Protein AF-A0A922CY51-F1 (afdb_monomer)

pLDDT: mean 85.87, std 15.62, range [42.31, 97.56]

Radius of gyration: 15.19 Å; Cα contacts (8 Å, |Δi|>4): 85; chains: 1; bounding box: 42×33×30 Å

Secondary structure (DSSP, 8-state):
-------TT-----HHHHHHHHHHH-HHHHHHHHHHHHHHTT-SSHHHHHHHHHHHHHH-S-HHHHHHHHHHHHHHHHHHHHT-S-HHHHHHHHHHHHHHHHHHTT-

Structure (mmCIF, N/CA/C/O backbone):
data_AF-A0A922CY51-F1
#
_entry.id   AF-A0A922CY51-F1
#
loop_
_atom_site.group_PDB
_atom_site.id
_atom_site.type_symbol
_atom_site.label_a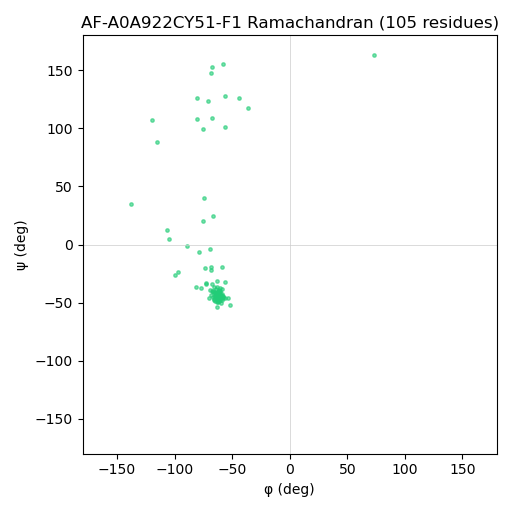tom_id
_atom_site.label_alt_id
_atom_site.label_comp_id
_atom_site.label_asym_id
_atom_site.label_entity_id
_atom_site.label_seq_id
_atom_site.pdbx_PDB_ins_code
_atom_site.Cartn_x
_atom_site.Cartn_y
_atom_site.Cartn_z
_atom_site.occupancy
_atom_site.B_iso_or_equiv
_atom_site.auth_seq_id
_atom_site.auth_comp_id
_atom_site.auth_asym_id
_atom_site.auth_atom_id
_atom_site.pdbx_PDB_model_num
ATOM 1 N N . MET A 1 1 ? -28.193 19.944 -15.646 1.00 45.53 1 MET A N 1
ATOM 2 C CA . MET A 1 1 ? -28.129 18.716 -14.828 1.00 45.53 1 MET A CA 1
ATOM 3 C C . MET A 1 1 ? -27.420 19.059 -13.538 1.00 45.53 1 MET A C 1
ATOM 5 O O . MET A 1 1 ? -26.208 19.215 -13.535 1.00 45.53 1 MET A O 1
ATOM 9 N N . THR A 1 2 ? -28.184 19.272 -12.477 1.00 43.34 2 THR A N 1
ATOM 10 C CA . THR A 1 2 ? -27.676 19.297 -11.107 1.00 43.34 2 THR A CA 1
ATOM 11 C C . THR A 1 2 ? -27.422 17.850 -10.715 1.00 43.34 2 THR A C 1
ATOM 13 O O . THR A 1 2 ? -28.366 17.115 -10.446 1.00 43.34 2 THR A O 1
ATOM 16 N N . THR A 1 3 ? -26.171 17.401 -10.788 1.00 45.97 3 THR A N 1
ATOM 17 C CA . THR A 1 3 ? -25.789 16.130 -10.172 1.00 45.97 3 THR A CA 1
ATOM 18 C C . THR A 1 3 ? -25.898 16.311 -8.670 1.00 45.97 3 THR A C 1
ATOM 20 O O . THR A 1 3 ? -25.134 17.075 -8.081 1.00 45.97 3 THR A O 1
ATOM 23 N N . GLU A 1 4 ? -26.906 15.658 -8.101 1.00 42.31 4 GLU A N 1
ATOM 24 C CA . GLU A 1 4 ? -27.092 15.463 -6.672 1.00 42.31 4 GLU A CA 1
ATOM 25 C C . GLU A 1 4 ? -25.761 15.067 -6.034 1.00 42.31 4 GLU A C 1
ATOM 27 O O . GLU A 1 4 ? -25.083 14.138 -6.478 1.00 42.31 4 GLU A O 1
ATOM 32 N N . THR A 1 5 ? -25.375 15.826 -5.016 1.00 44.75 5 THR A N 1
ATOM 33 C CA . THR A 1 5 ? -24.252 15.534 -4.137 1.00 44.75 5 THR A CA 1
ATOM 34 C C . THR A 1 5 ? -24.483 14.154 -3.530 1.00 44.75 5 THR A C 1
ATOM 36 O O . THR A 1 5 ? -25.308 13.991 -2.633 1.00 44.75 5 THR A O 1
ATOM 39 N N . ALA A 1 6 ? -23.796 13.146 -4.069 1.00 42.47 6 ALA A N 1
ATOM 40 C CA . ALA A 1 6 ? -23.747 11.819 -3.485 1.00 42.47 6 ALA A CA 1
ATOM 41 C C . ALA A 1 6 ? -23.245 11.949 -2.041 1.00 42.47 6 ALA A C 1
ATOM 43 O O . ALA A 1 6 ? -22.242 12.614 -1.785 1.00 42.47 6 ALA A O 1
ATOM 44 N N . CYS A 1 7 ? -24.011 11.357 -1.129 1.00 42.41 7 CYS A N 1
ATOM 45 C CA . CYS A 1 7 ? -23.807 11.309 0.311 1.00 42.41 7 CYS A CA 1
ATOM 46 C C . CYS A 1 7 ? -22.314 11.202 0.681 1.00 42.41 7 CYS A C 1
ATOM 48 O O . CYS A 1 7 ? -21.647 10.233 0.330 1.00 42.41 7 CYS A O 1
ATOM 50 N N . GLU A 1 8 ? -21.778 12.200 1.383 1.00 46.94 8 GLU A N 1
ATOM 51 C CA . GLU A 1 8 ? -20.350 12.304 1.720 1.00 46.94 8 GLU A CA 1
ATOM 52 C C . GLU A 1 8 ? -19.893 11.349 2.848 1.00 46.94 8 GLU A C 1
ATOM 54 O O . GLU A 1 8 ? -18.836 11.575 3.433 1.00 46.94 8 GLU A O 1
ATOM 59 N N . ASP A 1 9 ? -20.631 10.271 3.151 1.00 49.72 9 ASP A N 1
ATOM 60 C CA . ASP A 1 9 ? -20.355 9.426 4.327 1.00 49.72 9 ASP A CA 1
ATOM 61 C C . ASP A 1 9 ? -20.462 7.903 4.087 1.00 49.72 9 ASP A C 1
ATOM 63 O O . ASP A 1 9 ? -20.808 7.132 4.980 1.00 49.72 9 ASP A O 1
ATOM 67 N N . ASP A 1 10 ? -20.082 7.429 2.893 1.00 56.19 10 ASP A N 1
ATOM 68 C CA . ASP A 1 10 ? -19.927 5.991 2.581 1.00 56.19 10 ASP A CA 1
ATOM 69 C C . ASP A 1 10 ? -18.653 5.383 3.214 1.00 56.19 10 ASP A C 1
ATOM 71 O O . ASP A 1 10 ? -17.912 4.604 2.604 1.00 56.19 10 ASP A O 1
ATOM 75 N N . ASN A 1 11 ? -18.330 5.755 4.450 1.00 58.44 11 ASN A N 1
ATOM 76 C CA . ASN A 1 11 ? -17.209 5.170 5.169 1.00 58.44 11 ASN A CA 1
ATOM 77 C C . ASN A 1 11 ? -17.623 3.815 5.772 1.00 58.44 11 ASN A C 1
ATOM 79 O O . ASN A 1 11 ? -18.319 3.745 6.782 1.00 58.44 11 ASN A O 1
ATOM 83 N N . PHE A 1 12 ? -17.116 2.713 5.215 1.00 65.69 12 PHE A N 1
ATOM 84 C CA . PHE A 1 12 ? -17.194 1.381 5.833 1.00 65.69 12 PHE A CA 1
ATOM 85 C C . PHE A 1 12 ? -16.310 1.275 7.087 1.00 65.69 12 PHE A C 1
ATOM 87 O O . PHE A 1 12 ? -16.326 0.255 7.761 1.00 65.69 12 PHE A O 1
ATOM 94 N N . GLY A 1 13 ? -15.541 2.303 7.436 1.00 63.84 13 GLY A N 1
ATOM 95 C CA . GLY A 1 13 ? -14.551 2.331 8.503 1.00 63.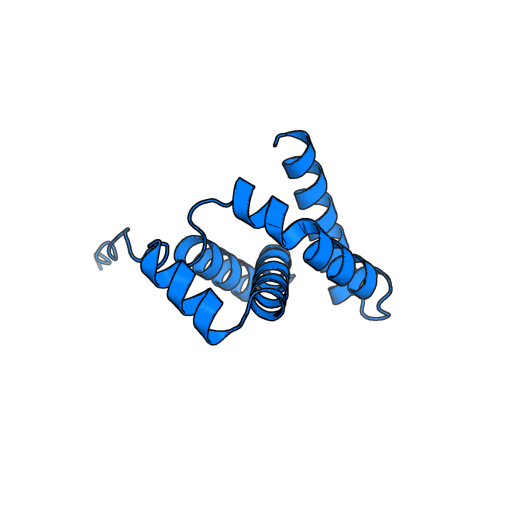84 13 GLY A CA 1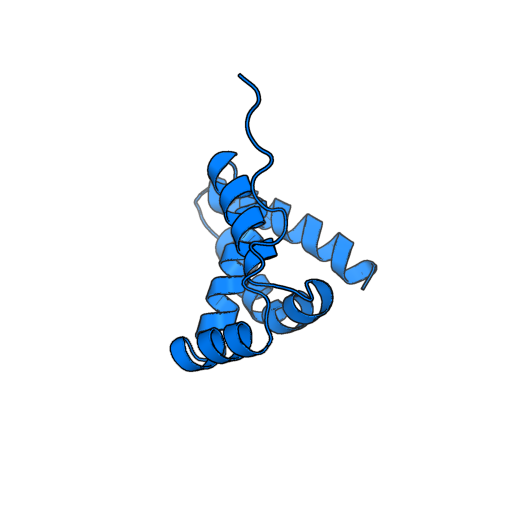
ATOM 96 C C . GLY A 1 13 ? -15.061 2.219 9.952 1.00 63.84 13 GLY A C 1
ATOM 97 O O . GLY A 1 13 ? -14.395 2.665 10.881 1.00 63.84 13 GLY A O 1
ATOM 98 N N . THR A 1 14 ? -16.222 1.630 10.214 1.00 74.25 14 THR A N 1
ATOM 99 C CA . THR A 1 14 ? -16.642 1.373 11.601 1.00 74.25 14 THR A CA 1
ATOM 100 C C . THR A 1 14 ? -15.747 0.309 12.257 1.00 74.25 14 THR A C 1
ATOM 102 O O . THR A 1 14 ? -15.202 -0.573 11.58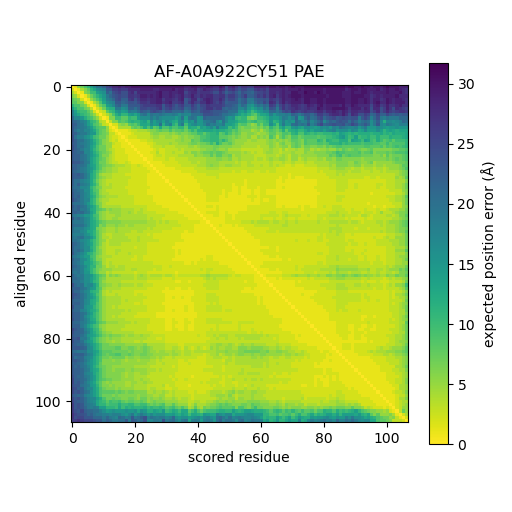6 1.00 74.25 14 THR A O 1
ATOM 105 N N . GLU A 1 15 ? -15.600 0.328 13.587 1.00 74.00 15 GLU A N 1
ATOM 106 C CA . GLU A 1 15 ? -14.874 -0.744 14.293 1.00 74.00 15 GLU A CA 1
ATOM 107 C C . GLU A 1 15 ? -15.457 -2.136 14.002 1.00 74.00 15 GLU A C 1
ATOM 109 O O . GLU A 1 15 ? -14.731 -3.132 13.953 1.00 74.00 15 GLU A O 1
ATOM 114 N N . GLN A 1 16 ? -16.771 -2.209 13.788 1.00 79.38 16 GLN A N 1
ATOM 115 C CA . GLN A 1 16 ? -17.483 -3.449 13.505 1.00 79.38 16 GLN A CA 1
ATOM 116 C C . GLN A 1 16 ? -17.106 -4.015 12.132 1.00 79.38 16 GLN A C 1
ATOM 118 O O . GLN A 1 16 ? -16.796 -5.201 12.013 1.00 79.38 16 GLN A O 1
ATOM 123 N N . SER A 1 17 ? -17.022 -3.154 11.124 1.00 78.44 17 SER A N 1
ATOM 124 C CA . SER A 1 17 ? -16.508 -3.485 9.798 1.00 78.44 17 SER A CA 1
ATOM 125 C C . SER A 1 17 ? -15.041 -3.919 9.814 1.00 78.44 17 SER A C 1
ATOM 127 O O . SER A 1 17 ? -14.677 -4.915 9.183 1.00 78.44 17 SER A O 1
ATOM 129 N N . HIS A 1 18 ? -14.195 -3.229 10.586 1.00 77.06 18 HIS A N 1
ATOM 130 C CA . HIS A 1 18 ? -12.800 -3.630 10.792 1.00 77.06 18 HIS A CA 1
ATOM 131 C C . HIS A 1 18 ? -12.700 -5.046 11.384 1.00 77.06 18 HIS A C 1
ATOM 133 O O . HIS A 1 18 ? -11.924 -5.868 10.887 1.00 77.06 18 HIS A O 1
ATOM 139 N N . LYS A 1 19 ? -13.508 -5.360 12.407 1.00 80.75 19 LYS A N 1
ATOM 140 C CA . LYS A 1 19 ? -13.579 -6.709 12.995 1.00 80.75 19 LYS A CA 1
ATOM 141 C C . LYS A 1 19 ? -14.082 -7.743 11.988 1.00 80.75 19 LYS A C 1
ATOM 143 O O . LYS A 1 19 ? -13.505 -8.822 11.910 1.00 80.75 19 LYS A O 1
ATOM 148 N N . ALA A 1 20 ? -15.093 -7.417 11.183 1.00 86.00 20 ALA A N 1
ATOM 149 C CA . ALA A 1 20 ? -15.620 -8.319 10.159 1.00 86.00 20 ALA A CA 1
ATOM 150 C C . ALA A 1 20 ? -14.555 -8.697 9.114 1.00 86.00 20 ALA A C 1
ATOM 152 O O . ALA A 1 20 ? -14.393 -9.877 8.802 1.00 86.00 20 ALA A O 1
ATOM 153 N N . ILE A 1 21 ? -13.774 -7.723 8.633 1.00 84.75 21 ILE A N 1
ATOM 154 C CA . ILE A 1 21 ? -12.671 -7.966 7.688 1.00 84.75 21 ILE A CA 1
ATOM 155 C C . ILE A 1 21 ? -11.601 -8.867 8.313 1.00 84.75 21 ILE A C 1
ATOM 157 O O . ILE A 1 21 ? -11.145 -9.813 7.670 1.00 84.75 21 ILE A O 1
ATOM 161 N N . ILE A 1 22 ? -11.196 -8.590 9.557 1.00 85.25 22 ILE A N 1
ATOM 162 C CA . ILE A 1 22 ? -10.185 -9.399 10.255 1.00 85.25 22 ILE A CA 1
ATOM 163 C C . ILE A 1 22 ? -10.697 -10.824 10.481 1.00 85.25 22 ILE A C 1
ATOM 165 O O . ILE A 1 22 ? -9.957 -11.768 10.222 1.00 85.25 22 ILE A O 1
ATOM 169 N N . ASN A 1 23 ? -11.954 -10.994 10.891 1.00 89.50 23 ASN A N 1
ATOM 170 C CA . ASN A 1 23 ? -12.555 -12.311 11.102 1.00 89.50 23 ASN A CA 1
ATOM 171 C C . ASN A 1 23 ? -12.651 -13.117 9.798 1.00 89.50 23 ASN A C 1
ATOM 173 O O . ASN A 1 23 ? -12.413 -14.320 9.806 1.00 89.50 23 ASN A O 1
ATOM 177 N N . ALA A 1 24 ? -12.968 -12.463 8.677 1.00 92.25 24 ALA A N 1
ATOM 178 C CA . ALA A 1 24 ? -13.114 -13.130 7.385 1.00 92.25 24 ALA A CA 1
ATOM 179 C C . ALA A 1 24 ? -11.771 -13.473 6.715 1.00 92.25 24 ALA A C 1
ATOM 181 O O . ALA A 1 24 ? -11.655 -14.500 6.048 1.00 92.25 24 ALA A O 1
ATOM 182 N N . LEU A 1 25 ? -10.762 -12.603 6.834 1.00 92.75 25 LEU A N 1
ATOM 183 C CA . LEU A 1 25 ? -9.481 -12.761 6.131 1.00 92.75 25 LEU A CA 1
ATOM 184 C C . LEU A 1 25 ? -8.375 -13.359 7.006 1.00 92.75 25 LEU A C 1
ATOM 186 O O . LEU A 1 25 ? -7.433 -13.949 6.477 1.00 92.75 25 LEU A O 1
ATOM 190 N N . GLY A 1 26 ? -8.455 -13.178 8.320 1.00 94.06 26 GLY A N 1
ATOM 191 C CA . GLY A 1 26 ? -7.327 -13.353 9.224 1.00 94.06 26 GLY A CA 1
ATOM 192 C C . GLY A 1 26 ? -6.294 -12.215 9.113 1.00 94.06 26 GLY A C 1
ATOM 193 O O . GLY A 1 26 ? -6.272 -11.458 8.133 1.00 94.06 26 GLY A O 1
ATOM 194 N N . PRO A 1 27 ? -5.407 -12.079 10.115 1.00 91.19 27 PRO A N 1
ATOM 195 C CA . PRO A 1 27 ? -4.488 -10.943 10.228 1.00 91.19 27 PRO A CA 1
ATOM 196 C C . PRO A 1 27 ? -3.470 -10.876 9.079 1.00 91.19 27 PRO A C 1
ATOM 198 O O . PRO A 1 27 ? -3.285 -9.821 8.474 1.00 91.19 27 PRO A O 1
ATOM 201 N N . GLU A 1 28 ? -2.868 -12.011 8.718 1.00 94.25 28 GLU A N 1
ATOM 202 C CA . GLU A 1 28 ? -1.835 -12.094 7.677 1.00 94.25 28 GLU A CA 1
ATOM 203 C C . GLU A 1 28 ? -2.376 -11.653 6.307 1.00 94.25 28 GLU A C 1
ATOM 205 O O . GLU A 1 28 ? -1.802 -10.808 5.612 1.00 94.25 28 GLU A O 1
ATOM 210 N N . ARG A 1 29 ? -3.541 -12.190 5.921 1.00 95.81 29 ARG A N 1
ATOM 211 C CA . ARG A 1 29 ? -4.174 -11.875 4.637 1.00 95.81 29 ARG A CA 1
ATOM 212 C C . ARG A 1 29 ? -4.689 -10.441 4.613 1.00 95.81 29 ARG A C 1
ATOM 214 O O . ARG A 1 29 ? -4.511 -9.775 3.595 1.00 95.81 29 ARG A O 1
ATOM 221 N N . ARG A 1 30 ? -5.262 -9.944 5.717 1.00 94.94 30 ARG A N 1
ATOM 222 C CA . ARG A 1 30 ? -5.664 -8.533 5.858 1.00 94.94 30 ARG A CA 1
ATOM 223 C C . ARG A 1 30 ? -4.477 -7.603 5.615 1.00 94.94 30 ARG A C 1
ATOM 225 O O . ARG A 1 30 ? -4.604 -6.665 4.831 1.00 94.94 30 ARG A O 1
ATOM 232 N N . ASN A 1 31 ? -3.317 -7.890 6.205 1.00 96.31 31 ASN A N 1
ATOM 233 C CA . ASN A 1 31 ? -2.117 -7.074 6.016 1.00 96.31 31 ASN A CA 1
ATOM 234 C C . ASN A 1 31 ? -1.624 -7.104 4.563 1.00 96.31 31 ASN A C 1
ATOM 236 O O . ASN A 1 31 ? -1.314 -6.052 4.005 1.00 96.31 31 ASN A O 1
ATOM 240 N N . ARG A 1 32 ? -1.625 -8.274 3.910 1.00 96.81 32 ARG A N 1
ATOM 241 C CA . ARG A 1 32 ? -1.256 -8.393 2.485 1.00 96.81 32 ARG A CA 1
ATOM 242 C C . ARG A 1 32 ? -2.210 -7.632 1.563 1.00 96.81 32 ARG A C 1
ATOM 244 O O . ARG A 1 32 ? -1.748 -6.953 0.648 1.00 96.81 32 ARG A O 1
ATOM 251 N N . VAL A 1 33 ? -3.519 -7.726 1.805 1.00 96.19 33 VAL A N 1
ATOM 252 C CA . VAL A 1 33 ? -4.543 -7.023 1.014 1.00 96.19 33 VAL A CA 1
ATOM 253 C C . VAL A 1 33 ? -4.410 -5.513 1.179 1.00 96.19 33 VAL A C 1
ATOM 255 O O . VAL A 1 33 ? -4.349 -4.801 0.180 1.00 96.19 33 VAL A O 1
A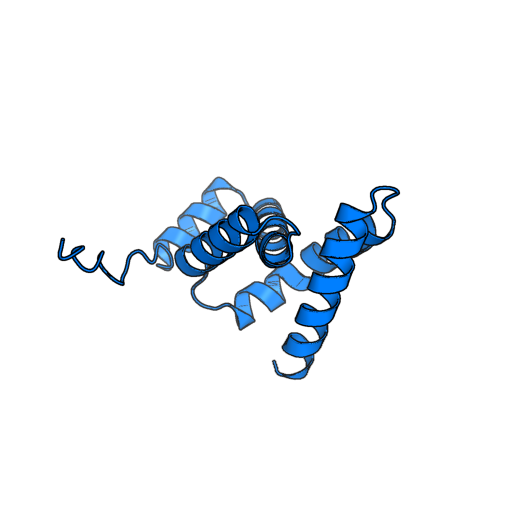TOM 258 N N . LEU A 1 34 ? -4.303 -5.018 2.415 1.00 95.75 34 LEU A N 1
ATOM 259 C CA . LEU A 1 34 ? -4.150 -3.583 2.662 1.00 95.75 34 LEU A CA 1
ATOM 260 C C . LEU A 1 34 ? -2.821 -3.040 2.131 1.00 95.75 34 LEU A C 1
ATOM 262 O O . LEU A 1 34 ? -2.793 -1.938 1.591 1.00 95.75 34 LEU A O 1
ATOM 266 N N . ALA A 1 35 ? -1.732 -3.805 2.219 1.00 96.88 35 ALA A N 1
ATOM 267 C CA . ALA A 1 35 ? -0.455 -3.404 1.638 1.00 96.88 35 ALA A CA 1
ATOM 268 C C . ALA A 1 35 ? -0.546 -3.283 0.108 1.00 96.88 35 ALA A C 1
ATOM 270 O O . ALA A 1 35 ? -0.130 -2.269 -0.453 1.00 96.88 35 ALA A O 1
ATOM 271 N N . GLY A 1 36 ? -1.158 -4.264 -0.564 1.00 96.38 36 GLY A N 1
ATOM 272 C CA . GLY A 1 36 ? -1.410 -4.200 -2.006 1.00 96.38 36 GLY A CA 1
ATOM 273 C C . GLY A 1 36 ? -2.323 -3.034 -2.397 1.00 96.38 36 GLY A C 1
ATOM 274 O O . GLY A 1 36 ? -2.028 -2.308 -3.345 1.00 96.38 36 GLY A O 1
ATOM 275 N N . LEU A 1 37 ? -3.385 -2.793 -1.623 1.00 96.69 37 LEU A N 1
ATOM 276 C CA . LEU A 1 37 ? -4.278 -1.651 -1.818 1.00 96.69 37 LEU A CA 1
ATOM 277 C C . LEU A 1 37 ? -3.530 -0.318 -1.684 1.00 96.69 37 LEU A C 1
ATOM 279 O O . LEU A 1 37 ? -3.741 0.596 -2.479 1.00 96.69 37 LEU A O 1
ATOM 283 N N . TYR A 1 38 ? -2.625 -0.214 -0.708 1.00 96.19 38 TYR A N 1
ATOM 284 C CA . TYR A 1 38 ? -1.802 0.975 -0.533 1.00 96.19 38 TYR A CA 1
ATOM 285 C C . TYR A 1 38 ? -0.866 1.202 -1.727 1.00 96.19 38 TYR A C 1
ATOM 287 O O . TYR A 1 38 ? -0.791 2.323 -2.226 1.00 96.19 38 TYR A O 1
ATOM 295 N N . MET A 1 39 ? -0.215 0.149 -2.234 1.00 95.81 39 MET A N 1
ATOM 296 C CA . MET A 1 39 ? 0.619 0.218 -3.444 1.00 95.81 39 MET A CA 1
ATOM 297 C C . MET A 1 39 ? -0.180 0.640 -4.685 1.00 95.81 39 MET A C 1
ATOM 299 O O . MET A 1 39 ? 0.310 1.431 -5.489 1.00 95.81 39 MET A O 1
ATOM 303 N N . GLY A 1 40 ? -1.430 0.182 -4.819 1.00 95.88 40 GLY A N 1
ATOM 304 C CA . GLY A 1 40 ? -2.316 0.549 -5.932 1.00 95.88 40 GLY A CA 1
ATOM 305 C C . GLY A 1 40 ? -2.580 2.056 -6.050 1.00 95.88 40 GLY A C 1
ATOM 306 O O . GLY A 1 40 ? -2.912 2.553 -7.124 1.00 95.88 40 GLY A O 1
ATOM 307 N N . ARG A 1 41 ? -2.355 2.831 -4.982 1.00 94.25 41 ARG A N 1
ATOM 308 C CA . ARG A 1 41 ? -2.448 4.302 -5.012 1.00 94.25 41 ARG A CA 1
ATOM 309 C C . ARG A 1 41 ? -1.346 4.959 -5.848 1.00 94.25 41 ARG A C 1
ATOM 311 O O . ARG A 1 41 ? -1.503 6.109 -6.253 1.00 94.25 41 ARG A O 1
ATOM 318 N N . SER A 1 42 ? -0.258 4.240 -6.108 1.00 92.25 42 SER A N 1
ATOM 319 C CA . SER A 1 42 ? 0.874 4.677 -6.930 1.00 92.25 42 SER A CA 1
ATOM 320 C C . SER A 1 42 ? 0.910 3.985 -8.300 1.00 92.25 42 SER A C 1
ATOM 322 O O . SER A 1 42 ? 1.925 4.082 -8.991 1.00 92.25 42 SER A O 1
ATOM 324 N N . ASP A 1 43 ? -0.172 3.301 -8.693 1.00 93.00 43 ASP A N 1
ATOM 325 C CA . ASP A 1 43 ? -0.303 2.632 -9.992 1.00 93.00 43 ASP A CA 1
ATOM 326 C C . ASP A 1 43 ? -0.137 3.606 -11.174 1.00 93.00 43 ASP A C 1
ATOM 328 O O . ASP A 1 43 ? -0.378 4.810 -11.047 1.00 93.00 43 ASP A O 1
ATOM 332 N N . VAL A 1 44 ? 0.264 3.104 -12.342 1.00 88.88 44 VAL A N 1
ATOM 333 C CA . VAL A 1 44 ? 0.426 3.900 -13.570 1.00 88.88 44 VAL A CA 1
ATOM 334 C C . VAL A 1 44 ? -0.917 4.299 -14.184 1.00 88.88 44 VAL A C 1
ATOM 336 O O . VAL A 1 44 ? -1.060 5.418 -14.690 1.00 88.88 44 VAL A O 1
ATOM 339 N N . ALA A 1 45 ? -1.932 3.446 -14.063 1.00 92.12 45 ALA A N 1
ATOM 340 C CA . ALA A 1 45 ? -3.278 3.691 -14.550 1.00 92.12 45 ALA A CA 1
ATOM 341 C C . ALA A 1 45 ? -4.063 4.573 -13.568 1.00 92.12 45 ALA A C 1
ATOM 343 O O . ALA A 1 45 ? -4.211 4.266 -12.384 1.00 92.12 45 ALA A O 1
ATOM 344 N N . LEU A 1 46 ? -4.617 5.682 -14.071 1.00 93.31 46 LEU A N 1
ATOM 345 C CA . LEU A 1 46 ? -5.369 6.638 -13.248 1.00 93.31 46 LEU A CA 1
ATOM 346 C C . LEU A 1 46 ? -6.574 5.997 -12.554 1.00 93.31 46 LEU A C 1
ATOM 348 O O . LEU A 1 46 ? -6.787 6.240 -11.367 1.00 93.31 46 LEU A O 1
ATOM 352 N N . MET A 1 47 ? -7.317 5.152 -13.271 1.00 96.44 47 MET A N 1
ATOM 353 C CA . MET A 1 47 ? -8.507 4.500 -12.723 1.00 96.44 47 MET A CA 1
ATOM 354 C C . MET A 1 47 ? -8.167 3.577 -11.547 1.00 96.44 47 MET A C 1
ATOM 356 O O . MET A 1 47 ? -8.897 3.555 -10.559 1.00 96.44 47 MET A O 1
ATOM 360 N N . VAL A 1 48 ? -7.022 2.884 -11.599 1.00 96.12 48 VAL A N 1
ATOM 361 C CA . VAL A 1 48 ? -6.555 2.024 -10.500 1.00 96.12 48 VAL A CA 1
ATOM 362 C C . VAL A 1 48 ? -6.204 2.866 -9.277 1.00 96.12 48 VAL A C 1
ATOM 364 O O . VAL A 1 48 ? -6.659 2.554 -8.176 1.00 96.12 48 VAL A O 1
ATOM 367 N N . ARG A 1 49 ? -5.483 3.982 -9.461 1.00 95.38 49 ARG A N 1
ATOM 368 C CA . ARG A 1 49 ? -5.157 4.899 -8.354 1.00 95.38 49 ARG A CA 1
ATOM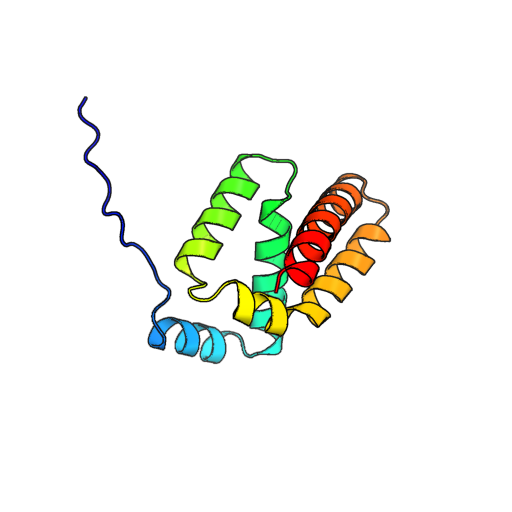 369 C C . ARG A 1 49 ? -6.407 5.426 -7.658 1.00 95.38 49 ARG A C 1
ATOM 371 O O . ARG A 1 49 ? -6.456 5.457 -6.429 1.00 95.38 49 ARG A O 1
ATOM 378 N N . GLN A 1 50 ? -7.399 5.854 -8.436 1.00 95.69 50 GLN A N 1
ATOM 379 C CA . GLN A 1 50 ? -8.648 6.409 -7.914 1.00 95.69 50 GLN A CA 1
ATOM 380 C C . GLN A 1 50 ? -9.450 5.356 -7.149 1.00 95.69 50 GLN A C 1
ATOM 382 O O . GLN A 1 50 ? -9.838 5.611 -6.009 1.00 95.69 50 GLN A O 1
ATOM 387 N N . ALA A 1 51 ? -9.624 4.163 -7.725 1.00 96.69 51 ALA A N 1
ATOM 388 C CA . ALA A 1 51 ? -10.322 3.062 -7.070 1.00 96.69 51 ALA A CA 1
ATOM 389 C C . ALA A 1 51 ? -9.614 2.634 -5.775 1.00 96.69 51 ALA A C 1
ATOM 391 O O . ALA A 1 51 ? -10.250 2.528 -4.728 1.00 96.69 51 ALA A O 1
ATOM 392 N N . ALA A 1 52 ? -8.287 2.469 -5.809 1.00 96.69 52 ALA A N 1
ATOM 393 C CA . ALA A 1 52 ? -7.503 2.092 -4.636 1.00 96.69 52 ALA A CA 1
ATOM 394 C C . ALA A 1 52 ? -7.586 3.143 -3.519 1.00 96.69 52 ALA A C 1
ATOM 396 O O . ALA A 1 52 ? -7.744 2.801 -2.347 1.00 96.69 52 ALA A O 1
ATOM 397 N N . LEU A 1 53 ? -7.509 4.430 -3.872 1.00 95.00 53 LEU A N 1
ATOM 398 C CA . LEU A 1 53 ? -7.632 5.528 -2.916 1.00 95.00 53 LEU A CA 1
ATOM 399 C C . LEU A 1 53 ? -9.040 5.604 -2.317 1.00 95.00 53 LEU A C 1
ATOM 401 O O . LEU A 1 53 ? -9.164 5.833 -1.115 1.00 95.00 53 LEU A O 1
ATOM 405 N N . HIS A 1 54 ? -10.077 5.400 -3.129 1.00 92.69 54 HIS A N 1
ATOM 406 C CA . HIS A 1 54 ? -11.457 5.369 -2.658 1.00 92.69 54 HIS A CA 1
ATOM 407 C C . HIS A 1 54 ? -11.678 4.207 -1.682 1.00 92.69 54 HIS A C 1
ATOM 409 O O . HIS A 1 54 ? -12.035 4.451 -0.533 1.00 92.69 54 HIS A O 1
ATOM 415 N N . VAL A 1 55 ? -11.341 2.971 -2.068 1.00 93.12 55 VAL A N 1
ATOM 416 C CA . VAL A 1 55 ? -11.473 1.799 -1.183 1.00 93.12 55 VAL A CA 1
ATOM 417 C C . VAL A 1 55 ? -10.645 1.970 0.092 1.00 93.12 55 VAL A C 1
ATOM 419 O O . VAL A 1 55 ? -11.107 1.619 1.173 1.00 93.12 55 VAL A O 1
ATOM 422 N N . TRP A 1 56 ? -9.447 2.561 0.008 1.00 93.81 56 TRP A N 1
ATOM 423 C CA . TRP A 1 56 ? -8.650 2.866 1.198 1.00 93.81 56 TRP A CA 1
ATOM 424 C C . TRP A 1 56 ? -9.394 3.795 2.161 1.00 93.81 56 TRP A C 1
ATOM 426 O O . TRP A 1 56 ? -9.438 3.506 3.351 1.00 93.81 56 TRP A O 1
ATOM 436 N N . LYS A 1 57 ? -9.983 4.890 1.662 1.00 90.12 57 LYS A N 1
ATOM 437 C CA . LYS A 1 57 ? -10.762 5.827 2.490 1.00 90.12 57 LYS A CA 1
ATOM 438 C C . LYS A 1 57 ? -11.979 5.161 3.125 1.00 90.12 57 LYS A C 1
ATOM 440 O O . LYS A 1 57 ? -12.252 5.428 4.282 1.00 90.12 57 LYS A O 1
ATOM 445 N N . VAL A 1 58 ? -12.656 4.295 2.375 1.00 88.62 58 VAL A N 1
ATOM 446 C CA . VAL A 1 58 ? -13.844 3.563 2.830 1.00 88.62 58 VAL A CA 1
ATOM 447 C C . VAL A 1 58 ? -13.490 2.546 3.918 1.00 88.62 58 VAL A C 1
ATOM 449 O O . VAL A 1 58 ? -14.245 2.375 4.865 1.00 88.62 58 VAL A O 1
ATOM 452 N N . VAL A 1 59 ? -12.356 1.850 3.801 1.00 87.94 59 VAL A N 1
ATOM 453 C CA . VAL A 1 59 ? -12.013 0.714 4.677 1.00 87.94 59 VAL A CA 1
ATOM 454 C C . VAL A 1 59 ? -11.100 1.101 5.846 1.00 87.94 59 VAL A C 1
ATOM 456 O O . VAL A 1 59 ? -11.064 0.384 6.842 1.00 87.94 59 VAL A O 1
ATOM 459 N N . VAL A 1 60 ? -10.335 2.193 5.750 1.00 89.94 60 VAL A N 1
ATOM 460 C CA . VAL A 1 60 ? -9.290 2.550 6.724 1.00 89.94 60 VAL A CA 1
ATOM 461 C C . VAL A 1 60 ? -9.566 3.904 7.375 1.00 89.94 60 VAL A C 1
ATOM 463 O O . VAL A 1 60 ? -9.298 4.952 6.791 1.00 89.94 60 VAL A O 1
ATOM 466 N N . THR A 1 61 ? -9.966 3.893 8.648 1.00 87.44 61 THR A N 1
ATOM 467 C CA . THR A 1 61 ? -10.221 5.126 9.425 1.00 87.44 61 THR A CA 1
ATOM 468 C C . THR A 1 61 ? -8.990 5.784 10.007 1.00 87.44 61 THR A C 1
ATOM 470 O O . THR A 1 61 ? -8.898 7.007 10.056 1.00 87.44 61 THR A O 1
ATOM 473 N N . ASN A 1 62 ? -8.014 4.991 10.446 1.00 89.06 62 ASN A N 1
ATOM 474 C CA . ASN A 1 62 ? -6.761 5.504 10.986 1.00 89.06 62 ASN A CA 1
ATOM 475 C C . ASN A 1 62 ? -5.603 5.082 10.084 1.00 89.06 62 ASN A C 1
ATOM 477 O O . ASN A 1 62 ? -4.990 4.026 10.268 1.00 89.06 62 ASN A O 1
ATOM 481 N N . THR A 1 63 ? -5.326 5.922 9.084 1.00 90.81 63 THR A N 1
ATOM 482 C CA . THR A 1 63 ? -4.262 5.679 8.101 1.00 90.81 63 THR A CA 1
ATOM 483 C C . THR A 1 63 ? -2.879 5.551 8.759 1.00 90.81 63 THR A C 1
ATOM 485 O O . THR A 1 63 ? -2.224 4.546 8.491 1.00 90.81 63 THR A O 1
ATOM 488 N N . PRO A 1 64 ? -2.426 6.473 9.637 1.00 91.25 64 PRO A N 1
ATOM 489 C CA . PRO A 1 64 ? -1.153 6.336 10.351 1.00 91.25 64 PRO A CA 1
ATOM 490 C C . PRO A 1 64 ? -0.981 5.000 11.074 1.00 91.25 64 PRO A C 1
ATOM 492 O O . PRO A 1 64 ? 0.008 4.301 10.859 1.00 91.25 64 PRO A O 1
ATOM 495 N N . LYS A 1 65 ? -1.961 4.622 11.902 1.00 91.19 65 LYS A N 1
ATOM 496 C CA . LYS A 1 65 ? -1.912 3.388 12.690 1.00 91.19 65 LYS A CA 1
ATOM 497 C C . LYS A 1 65 ? -1.882 2.158 11.785 1.00 91.19 65 LYS A C 1
ATOM 499 O O . LYS A 1 65 ? -0.993 1.324 11.917 1.00 91.19 65 LYS A O 1
ATOM 504 N N . THR A 1 66 ? -2.798 2.098 10.820 1.00 92.44 66 THR A N 1
ATOM 505 C CA . THR A 1 66 ? -2.903 0.972 9.882 1.00 92.44 66 THR A CA 1
ATOM 506 C C . THR A 1 66 ? -1.635 0.819 9.047 1.00 92.44 66 THR A C 1
ATOM 508 O O . THR A 1 66 ? -1.178 -0.298 8.827 1.00 92.44 66 THR A O 1
ATOM 511 N N . LEU A 1 67 ? -1.021 1.927 8.618 1.00 93.75 67 LEU A N 1
ATOM 512 C CA . LEU A 1 67 ? 0.244 1.886 7.889 1.00 93.75 67 LEU A CA 1
ATOM 513 C C . LEU A 1 67 ? 1.390 1.321 8.721 1.00 93.75 67 LEU A C 1
ATOM 515 O O . LEU A 1 67 ? 2.155 0.520 8.192 1.00 93.75 67 LEU A O 1
ATOM 519 N N . ARG A 1 68 ? 1.503 1.697 10.002 1.00 92.69 68 ARG A N 1
ATOM 520 C CA . ARG A 1 68 ? 2.519 1.122 10.899 1.00 92.69 68 ARG A CA 1
ATOM 521 C C . ARG A 1 68 ? 2.310 -0.383 11.090 1.00 92.69 68 ARG A C 1
ATOM 523 O O . ARG A 1 68 ? 3.282 -1.128 11.051 1.00 92.69 68 ARG A O 1
ATOM 530 N N . GLU A 1 69 ? 1.061 -0.828 11.238 1.00 93.62 69 GLU A N 1
ATOM 531 C CA . GLU A 1 69 ? 0.716 -2.251 11.395 1.00 93.62 69 GLU A CA 1
ATOM 532 C C . GLU A 1 69 ? 1.120 -3.097 10.180 1.00 93.62 69 GLU A C 1
ATOM 534 O O . GLU A 1 69 ? 1.676 -4.181 10.338 1.00 93.62 69 GLU A O 1
ATOM 539 N N . ILE A 1 70 ? 0.851 -2.614 8.963 1.00 95.88 70 ILE A N 1
ATOM 540 C CA . ILE A 1 70 ? 1.123 -3.374 7.731 1.00 95.88 70 ILE A CA 1
ATOM 541 C C . ILE A 1 70 ? 2.531 -3.134 7.172 1.00 95.88 70 ILE A C 1
ATOM 543 O O . ILE A 1 70 ? 2.883 -3.720 6.147 1.00 95.88 70 ILE A O 1
ATOM 547 N N . LEU A 1 71 ? 3.329 -2.269 7.809 1.00 95.19 71 LEU A N 1
ATOM 548 C CA . LEU A 1 71 ? 4.616 -1.799 7.295 1.00 95.19 71 LEU A CA 1
ATOM 549 C C . LEU A 1 71 ? 5.575 -2.940 6.914 1.00 95.19 71 LEU A C 1
ATOM 551 O O . LEU A 1 71 ? 6.112 -2.882 5.805 1.00 95.19 71 LEU A O 1
ATOM 555 N N . PRO A 1 72 ? 5.770 -3.993 7.740 1.00 95.94 72 PRO A N 1
ATOM 556 C CA . PRO A 1 72 ? 6.673 -5.090 7.388 1.00 95.94 72 PRO A CA 1
ATOM 557 C C . PRO A 1 72 ? 6.207 -5.843 6.135 1.00 95.94 72 PRO A C 1
ATOM 559 O O . PRO A 1 72 ? 6.999 -6.120 5.235 1.00 95.94 72 PRO A O 1
ATOM 562 N N . THR A 1 73 ? 4.901 -6.111 6.037 1.00 97.56 73 THR A N 1
ATOM 563 C CA . THR A 1 73 ? 4.294 -6.773 4.876 1.00 97.56 73 THR A CA 1
ATOM 564 C C . THR A 1 73 ? 4.417 -5.909 3.621 1.00 97.56 73 THR A C 1
ATOM 566 O O . THR A 1 73 ? 4.787 -6.412 2.560 1.00 97.56 73 THR A O 1
ATOM 569 N N . LEU A 1 74 ? 4.153 -4.604 3.737 1.00 96.31 74 LEU A N 1
ATOM 570 C CA . LEU A 1 74 ? 4.289 -3.644 2.642 1.00 96.31 74 LEU A CA 1
ATOM 571 C C . LEU A 1 74 ? 5.731 -3.584 2.132 1.00 96.31 74 LEU A C 1
ATOM 573 O O . LEU A 1 74 ? 5.949 -3.701 0.929 1.00 96.31 74 LEU A O 1
ATOM 577 N N . PHE A 1 75 ? 6.716 -3.481 3.025 1.00 95.75 75 PHE A N 1
ATOM 578 C CA . PHE A 1 75 ? 8.127 -3.502 2.639 1.00 95.75 75 PHE A CA 1
ATOM 579 C C . PHE A 1 75 ? 8.518 -4.796 1.921 1.00 95.75 75 PHE A C 1
ATOM 581 O O . PHE A 1 75 ? 9.170 -4.728 0.879 1.00 95.75 75 PHE A O 1
ATOM 588 N N . GLY A 1 76 ? 8.078 -5.960 2.410 1.00 97.00 76 GLY A N 1
ATOM 589 C CA . GLY A 1 76 ? 8.336 -7.240 1.741 1.00 97.00 76 GLY A CA 1
ATOM 590 C C . GLY A 1 76 ? 7.801 -7.282 0.303 1.00 97.00 76 GLY A C 1
ATOM 591 O O . GLY A 1 76 ? 8.518 -7.679 -0.619 1.00 97.00 76 GLY A O 1
ATOM 592 N N . LEU A 1 77 ? 6.571 -6.802 0.084 1.00 96.19 77 LEU A N 1
ATOM 593 C CA . LEU A 1 77 ? 5.976 -6.712 -1.257 1.00 96.19 77 LEU A CA 1
ATOM 594 C C . LEU A 1 77 ? 6.720 -5.722 -2.162 1.00 96.19 77 LEU A C 1
ATOM 596 O O . LEU A 1 77 ? 6.938 -6.012 -3.342 1.00 96.19 77 LEU A O 1
ATOM 600 N N . LEU A 1 78 ? 7.123 -4.572 -1.616 1.00 96.12 78 LEU A N 1
ATOM 601 C CA . LEU A 1 78 ? 7.878 -3.558 -2.348 1.00 96.12 78 LEU A CA 1
ATOM 602 C C . LEU A 1 78 ? 9.229 -4.098 -2.810 1.00 96.12 78 LEU A C 1
ATOM 604 O O . LEU A 1 78 ? 9.555 -3.946 -3.984 1.00 96.12 78 LEU A O 1
ATOM 608 N N . LEU A 1 79 ? 9.981 -4.775 -1.937 1.00 96.25 79 LEU A N 1
ATOM 609 C CA . LEU A 1 79 ? 11.263 -5.387 -2.298 1.00 96.25 79 LEU A CA 1
ATOM 610 C C . LEU A 1 79 ? 11.099 -6.426 -3.414 1.00 96.25 79 LEU A C 1
ATOM 612 O O . LEU A 1 79 ? 11.844 -6.393 -4.393 1.00 96.25 79 LEU A O 1
ATOM 616 N N . GLY A 1 80 ? 10.075 -7.282 -3.328 1.00 96.00 80 GLY A N 1
ATOM 617 C CA . GLY A 1 80 ? 9.762 -8.237 -4.395 1.00 96.00 80 GLY A CA 1
ATOM 618 C C . GLY A 1 80 ? 9.418 -7.558 -5.728 1.00 96.00 80 GLY A C 1
ATOM 619 O O . GLY A 1 80 ? 9.863 -8.000 -6.787 1.00 96.00 80 GLY A O 1
ATOM 620 N N . CYS A 1 81 ? 8.669 -6.452 -5.699 1.00 94.75 81 CYS A N 1
ATOM 621 C CA . CYS A 1 81 ? 8.333 -5.692 -6.906 1.00 94.75 81 CYS A CA 1
ATOM 622 C C . CYS A 1 81 ? 9.526 -4.913 -7.475 1.00 94.75 81 CYS A C 1
ATOM 624 O O . CYS A 1 81 ? 9.644 -4.803 -8.693 1.00 94.75 81 CYS A O 1
ATOM 626 N N . LEU A 1 82 ? 10.425 -4.408 -6.629 1.00 95.50 82 LEU A N 1
ATOM 627 C CA . LEU A 1 82 ? 11.664 -3.746 -7.048 1.00 95.50 82 LEU A CA 1
ATOM 628 C C . LEU A 1 82 ? 12.645 -4.728 -7.702 1.00 95.50 82 LEU A C 1
ATOM 630 O O . LEU A 1 82 ? 13.324 -4.358 -8.657 1.00 95.50 82 LEU A O 1
ATOM 634 N N . ALA A 1 83 ? 12.672 -5.979 -7.241 1.00 96.56 83 ALA A N 1
ATOM 635 C CA . ALA A 1 83 ? 13.471 -7.052 -7.833 1.00 96.56 83 ALA A CA 1
ATOM 636 C C . ALA A 1 83 ? 12.843 -7.673 -9.101 1.00 96.56 83 ALA A C 1
ATOM 638 O O . ALA A 1 83 ? 13.461 -8.505 -9.761 1.00 96.56 83 ALA A O 1
ATOM 639 N N . SER A 1 84 ? 11.613 -7.292 -9.458 1.00 95.81 84 SER A N 1
AT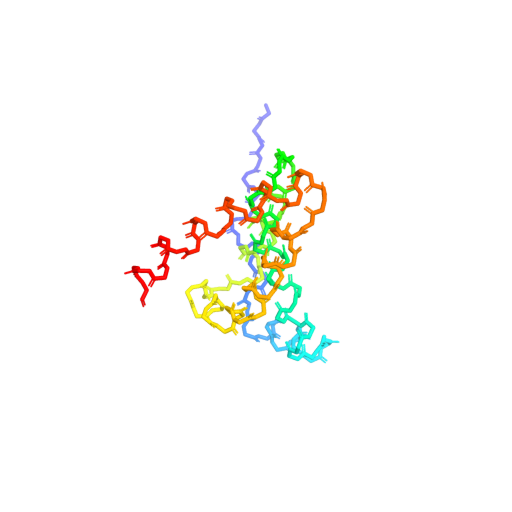OM 640 C CA . SER A 1 84 ? 10.893 -7.829 -10.619 1.00 95.81 84 SER A CA 1
ATOM 641 C C . SER A 1 84 ? 11.525 -7.397 -11.944 1.00 95.81 84 SER A C 1
ATOM 643 O O . SER A 1 84 ? 11.966 -6.259 -12.089 1.00 95.81 84 SER A O 1
ATOM 645 N N . THR A 1 85 ? 11.462 -8.246 -12.974 1.00 95.56 85 THR A N 1
ATOM 646 C CA . THR A 1 85 ? 11.854 -7.899 -14.355 1.00 95.56 85 THR A CA 1
ATOM 647 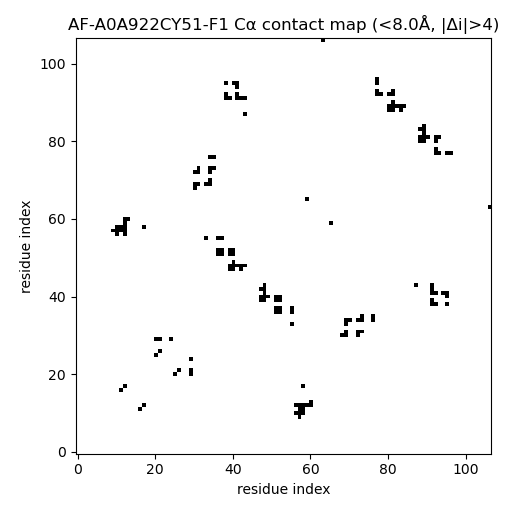C C . THR A 1 85 ? 10.844 -6.981 -15.057 1.00 95.56 85 THR A C 1
ATOM 649 O O . THR A 1 85 ? 11.217 -6.250 -15.976 1.00 95.56 85 THR A O 1
ATOM 652 N N . SER A 1 86 ? 9.598 -6.919 -14.579 1.00 94.88 86 SER A N 1
ATOM 653 C CA . SER A 1 86 ? 8.573 -5.985 -15.070 1.00 94.88 86 SER A CA 1
ATOM 654 C C . SER A 1 86 ? 8.875 -4.541 -14.656 1.00 94.88 86 SER A C 1
ATOM 656 O O . SER A 1 86 ? 8.983 -4.240 -13.465 1.00 94.88 86 SER A O 1
ATOM 658 N N . TYR A 1 87 ? 8.970 -3.650 -15.647 1.00 93.50 87 TYR A N 1
ATOM 659 C CA . TYR A 1 87 ? 9.186 -2.217 -15.438 1.00 93.50 87 TYR A CA 1
ATOM 660 C C . TYR A 1 87 ? 8.070 -1.579 -14.603 1.00 93.50 87 TYR A C 1
ATOM 662 O O . TYR A 1 87 ? 8.370 -0.889 -13.631 1.00 93.50 87 TYR A O 1
ATOM 670 N N . ASP A 1 88 ? 6.807 -1.873 -14.913 1.00 90.12 88 ASP A N 1
ATOM 671 C CA . ASP A 1 88 ? 5.656 -1.288 -14.215 1.00 90.12 88 ASP A CA 1
ATOM 672 C C . ASP A 1 88 ? 5.668 -1.631 -12.724 1.00 90.12 88 ASP A C 1
ATOM 674 O O . ASP A 1 88 ? 5.532 -0.747 -11.877 1.00 90.12 88 ASP A O 1
ATOM 678 N N . LYS A 1 89 ? 5.951 -2.896 -12.377 1.00 91.25 89 LYS A N 1
ATOM 679 C CA . LYS A 1 89 ? 6.085 -3.322 -10.973 1.00 91.25 89 LYS A CA 1
ATOM 680 C C . LYS A 1 89 ? 7.188 -2.553 -10.247 1.00 91.25 89 LYS A C 1
ATOM 682 O O . LYS A 1 89 ? 6.964 -2.083 -9.130 1.00 91.25 89 LYS A O 1
ATOM 687 N N . ARG A 1 90 ? 8.357 -2.383 -10.878 1.00 95.88 90 ARG A N 1
ATOM 688 C CA . ARG A 1 90 ? 9.459 -1.600 -10.295 1.00 95.88 90 ARG A CA 1
ATOM 689 C C . ARG A 1 90 ? 9.077 -0.132 -10.128 1.00 95.88 90 ARG A C 1
ATOM 691 O O . ARG A 1 90 ? 9.372 0.457 -9.090 1.00 95.88 90 ARG A O 1
ATOM 698 N N . GLN A 1 91 ? 8.406 0.455 -11.118 1.00 94.12 91 GLN A N 1
ATOM 699 C CA . GLN A 1 91 ? 8.022 1.864 -11.101 1.00 94.12 91 GLN A CA 1
ATOM 700 C C . GLN A 1 91 ? 7.002 2.161 -9.992 1.00 94.12 91 GLN A C 1
ATOM 702 O O . GLN A 1 91 ? 7.193 3.109 -9.225 1.00 94.12 91 GLN A O 1
ATOM 707 N N . VAL A 1 92 ? 5.954 1.340 -9.866 1.00 92.56 92 VAL A N 1
ATOM 708 C CA . VAL A 1 92 ? 4.944 1.469 -8.801 1.00 92.56 92 VAL A CA 1
ATOM 709 C C . VAL A 1 92 ? 5.589 1.307 -7.426 1.00 92.56 92 VAL A C 1
ATOM 711 O O . VAL A 1 92 ? 5.342 2.115 -6.526 1.00 92.56 92 VAL A O 1
ATOM 714 N N . ALA A 1 93 ? 6.468 0.315 -7.263 1.00 93.88 93 ALA A N 1
ATOM 715 C CA . ALA A 1 93 ? 7.144 0.073 -5.995 1.00 93.88 93 ALA A CA 1
ATOM 716 C C . ALA A 1 93 ? 8.078 1.225 -5.596 1.00 93.88 93 ALA A C 1
ATOM 718 O O . ALA A 1 93 ? 8.031 1.677 -4.453 1.00 93.88 93 ALA A O 1
ATOM 719 N N . ALA A 1 94 ? 8.867 1.764 -6.530 1.00 94.81 94 ALA A N 1
ATOM 720 C CA . ALA A 1 94 ? 9.752 2.898 -6.264 1.00 94.81 94 ALA A CA 1
ATOM 721 C C . ALA A 1 94 ? 8.973 4.156 -5.837 1.00 94.81 94 ALA A C 1
ATOM 723 O O . ALA A 1 94 ? 9.343 4.816 -4.863 1.00 94.81 94 ALA A O 1
ATOM 724 N N . ARG A 1 95 ? 7.859 4.461 -6.521 1.00 93.69 95 ARG A N 1
ATOM 725 C CA . ARG A 1 95 ? 6.974 5.585 -6.161 1.00 93.69 95 ARG A CA 1
ATOM 726 C C . ARG A 1 95 ? 6.363 5.392 -4.773 1.00 93.69 95 ARG A C 1
ATOM 728 O O . ARG A 1 95 ? 6.468 6.284 -3.933 1.00 93.69 95 ARG A O 1
ATOM 735 N N . THR A 1 96 ? 5.796 4.210 -4.520 1.00 93.06 96 THR A N 1
ATOM 736 C CA . THR A 1 96 ? 5.172 3.874 -3.229 1.00 93.06 96 THR A CA 1
ATOM 737 C C . THR A 1 96 ? 6.181 3.973 -2.086 1.00 93.06 96 THR A C 1
ATOM 739 O O . THR A 1 96 ? 5.874 4.544 -1.041 1.00 93.06 96 THR A O 1
ATOM 742 N N . LEU A 1 97 ? 7.397 3.452 -2.282 1.00 93.69 97 LEU A N 1
ATOM 743 C CA . LEU A 1 97 ? 8.464 3.509 -1.286 1.00 93.69 97 LEU A CA 1
ATOM 744 C C . LEU A 1 97 ? 8.865 4.958 -0.978 1.00 93.69 97 LEU A C 1
ATOM 746 O O . LEU A 1 97 ? 8.994 5.317 0.191 1.00 93.69 97 LEU A O 1
ATOM 750 N N . GLY A 1 98 ? 9.000 5.806 -2.002 1.00 91.75 98 GLY A N 1
ATOM 751 C CA . GLY A 1 98 ? 9.281 7.231 -1.816 1.00 91.75 98 GLY A CA 1
ATOM 752 C C . GLY A 1 98 ? 8.211 7.942 -0.980 1.00 91.75 98 GLY A C 1
ATOM 753 O O . GLY A 1 98 ? 8.539 8.690 -0.059 1.00 91.75 98 GLY A O 1
ATOM 754 N N . ASP A 1 99 ? 6.932 7.674 -1.249 1.00 88.94 99 ASP A N 1
ATOM 755 C CA . ASP A 1 99 ? 5.818 8.240 -0.476 1.00 88.94 99 ASP A CA 1
ATOM 756 C C . ASP A 1 99 ? 5.774 7.715 0.963 1.00 88.94 99 ASP A C 1
ATOM 758 O O . ASP A 1 99 ? 5.522 8.481 1.900 1.00 88.94 99 ASP A O 1
ATOM 762 N N . LEU A 1 100 ? 6.048 6.422 1.147 1.00 89.00 100 LEU A N 1
ATOM 763 C CA . LEU A 1 100 ? 6.102 5.774 2.452 1.00 89.00 100 LEU A CA 1
ATOM 764 C C . LEU A 1 100 ? 7.203 6.378 3.329 1.00 89.00 100 LEU A C 1
ATOM 766 O O . LEU A 1 100 ? 6.926 6.770 4.459 1.00 89.00 100 LEU A O 1
ATOM 770 N N . VAL A 1 101 ? 8.422 6.525 2.802 1.00 87.81 101 VAL A N 1
ATOM 771 C CA . VAL A 1 101 ? 9.563 7.103 3.535 1.00 87.81 101 VAL A CA 1
ATOM 772 C C . VAL A 1 101 ? 9.278 8.544 3.968 1.00 87.81 101 VAL A C 1
ATOM 774 O O . VAL A 1 101 ? 9.584 8.913 5.103 1.00 87.81 101 VAL A O 1
ATOM 777 N N . ARG A 1 102 ? 8.632 9.353 3.113 1.00 85.19 102 ARG A N 1
ATOM 778 C CA . ARG A 1 102 ? 8.213 10.717 3.487 1.00 85.19 102 ARG A CA 1
ATOM 779 C C . ARG A 1 102 ? 7.207 10.714 4.638 1.00 85.19 102 ARG A C 1
ATOM 781 O O . ARG A 1 102 ? 7.326 11.550 5.527 1.00 85.19 102 ARG A O 1
ATOM 788 N N . LYS A 1 103 ? 6.248 9.780 4.637 1.00 78.56 103 LYS A N 1
ATOM 789 C CA . LYS A 1 103 ? 5.234 9.661 5.698 1.00 78.56 103 LYS A CA 1
ATOM 790 C C . LYS A 1 103 ? 5.826 9.159 7.010 1.00 78.56 103 LYS A C 1
ATOM 792 O O . LYS A 1 103 ? 5.526 9.722 8.050 1.00 78.56 103 LYS A O 1
ATOM 797 N N . VAL A 1 104 ? 6.661 8.121 6.972 1.00 70.62 104 VAL A N 1
ATOM 798 C CA . VAL A 1 104 ? 7.234 7.511 8.185 1.00 70.62 104 VAL A CA 1
ATOM 799 C C . VAL A 1 104 ? 8.122 8.502 8.941 1.00 70.62 104 VAL A C 1
ATOM 801 O O . VAL A 1 104 ? 8.149 8.476 10.162 1.00 70.62 1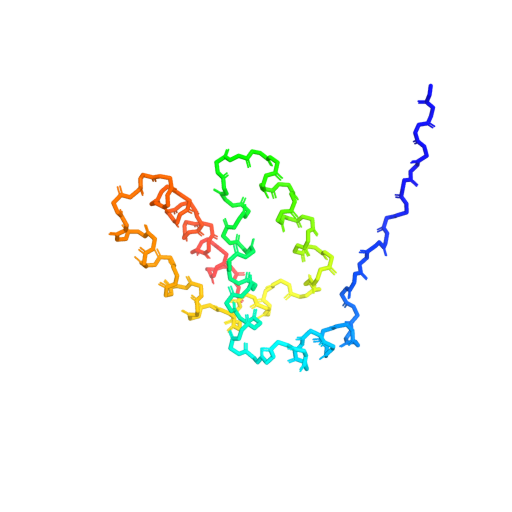04 VAL A O 1
ATOM 804 N N . ARG A 1 105 ? 8.781 9.434 8.242 1.00 64.12 105 ARG A N 1
ATOM 805 C CA . ARG A 1 105 ? 9.555 10.514 8.875 1.00 64.12 105 ARG A CA 1
ATOM 806 C C . ARG A 1 105 ? 8.688 11.544 9.617 1.00 64.12 105 ARG A C 1
ATOM 808 O O . ARG A 1 105 ? 9.205 12.255 10.468 1.00 64.12 105 ARG A O 1
ATOM 815 N N . SER A 1 106 ? 7.407 11.652 9.270 1.00 60.47 106 SER A N 1
ATOM 816 C CA . SER A 1 106 ? 6.450 12.596 9.866 1.00 60.47 106 SER A CA 1
ATOM 817 C C . SER A 1 106 ? 5.455 11.944 10.838 1.00 60.47 106 SER A C 1
ATOM 819 O O . SER A 1 106 ? 4.508 12.609 11.251 1.00 60.47 106 SER A O 1
ATOM 821 N N . LEU A 1 107 ? 5.603 10.644 11.122 1.00 54.00 107 LEU A N 1
ATOM 822 C CA . LEU A 1 107 ? 4.689 9.826 11.936 1.00 54.00 107 LEU A CA 1
ATOM 823 C C . LEU A 1 107 ? 5.236 9.511 13.324 1.00 54.00 107 LEU A C 1
ATOM 825 O O . LEU A 1 107 ? 4.375 9.098 14.145 1.00 54.00 107 LEU A O 1
#

Nearest PDB structures (foldseek):
  5wf1-assembly1_A  TM=4.171E-01  e=3.890E+00  Equus caballus

Mean predicted aligned error: 6.93 Å

Solvent-accessible surface area (backbone atoms only — not comparable to full-atom values): 5885 Å² total; per-residue (Å²): 134,86,78,74,81,71,76,94,70,77,57,52,40,44,73,67,47,51,49,51,50,39,73,74,52,34,69,71,52,44,31,50,52,52,31,51,40,58,42,31,51,40,42,90,50,67,69,50,18,52,51,27,46,49,52,45,56,21,62,44,73,54,58,72,62,53,49,64,73,22,39,69,55,33,50,53,53,34,53,55,24,53,71,41,90,49,64,66,46,24,53,24,27,53,50,35,50,55,54,47,55,60,48,64,77,75,107

Organism: Manduca sexta (NCBI:txid7130)

Sequence (107 aa):
MTTETACEDDNFGTEQSHKAIINALGPERRNRVLAGLYMGRSDVALMVRQAALHVWKVVVTNTPKTLREILPTLFGLLLGCLASTSYDKRQVAARTLGDLVRKVRSL

Foldseek 3Di:
DPDPDDDPDLACQDPVSVVVLCVVQPDVRSLLVLLVLLLQCLAPDPVSVVVSVVVCRNHPDDPVVSCVSSVVVNVVLLVVLCPDPDPRSVNSSVVSVVVSVVVVVVD